Protein AF-A0A151BC89-F1 (afdb_monomer_lite)

Foldseek 3Di:
DAAEFADDPDQPVVVCVVVVVVVVCVVVVHYYYHLVPADWDKDADPDAPPDRIFTFGPCLLPDFDWQDFDDDDDVDDPDARSLLRLCRGGDVVVQPPPNRRVSVRSCCNSDVRQDDWDDDDSTTGRDRPPPPDDD

Sequence (135 aa):
MVIGEGSGLAGTFRAFQVAGVDAVAERWGVGLVDLNRDEFIEVELRDPLALKQVRAAKTALERAIISVPKLKPHSLARVTLSLKNMMGFSPKGAMHNHLSEKIVDLASCVIRLSNVIREEGDHMVFLRQCLKAPL

Radius of gyration: 15.13 Å; chains: 1; bounding box: 39×30×45 Å

Secondary structure (DSSP, 8-state):
-EEEE--SSS-HHHHHHHHTHHHHHHHTT-EEEEGGGSPEEEEE-SS-SS-SEEEEEHHHHHS--B--------TT-SS-HHHHGGGGGS-GGGGSSSHHHHHHHHHHHHHHHS--EEEETTEEEE---------

Structure (mmCIF, N/CA/C/O backbone):
data_AF-A0A151BC89-F1
#
_entry.id   AF-A0A151BC89-F1
#
loop_
_atom_site.group_PDB
_atom_site.id
_atom_site.type_symbol
_atom_site.label_atom_id
_atom_site.label_alt_id
_atom_site.label_comp_id
_atom_site.label_asym_id
_atom_site.label_entity_id
_atom_site.label_seq_id
_atom_site.pdbx_PDB_ins_code
_atom_site.Cartn_x
_atom_site.Cartn_y
_atom_site.Cartn_z
_atom_site.occupancy
_atom_site.B_iso_or_equiv
_atom_site.auth_seq_id
_atom_site.auth_comp_id
_atom_site.auth_asym_id
_atom_site.auth_atom_id
_atom_site.pdbx_PDB_model_num
ATOM 1 N N . MET A 1 1 ? -5.641 -2.596 14.334 1.00 74.12 1 MET A N 1
ATOM 2 C CA . MET A 1 1 ? -5.915 -3.008 12.940 1.00 74.12 1 MET A CA 1
ATOM 3 C C . MET A 1 1 ? -6.393 -1.781 12.182 1.00 74.12 1 MET A C 1
ATOM 5 O O . MET A 1 1 ? -7.118 -0.990 12.770 1.00 74.12 1 MET A O 1
ATOM 9 N N . VAL A 1 2 ? -5.946 -1.590 10.943 1.00 85.19 2 VAL A N 1
ATOM 10 C CA . VAL A 1 2 ? -6.367 -0.475 10.079 1.00 85.19 2 VAL A CA 1
ATOM 11 C C . VAL A 1 2 ? -6.655 -1.008 8.681 1.00 85.19 2 VAL A C 1
ATOM 13 O O . VAL A 1 2 ? -6.054 -2.005 8.283 1.00 85.19 2 VAL A O 1
ATOM 16 N N . ILE A 1 3 ? -7.548 -0.350 7.948 1.00 84.62 3 ILE A N 1
ATOM 17 C CA . ILE A 1 3 ? -7.784 -0.609 6.527 1.00 84.62 3 ILE A CA 1
ATOM 18 C C . ILE A 1 3 ? -7.112 0.519 5.744 1.00 84.62 3 ILE A C 1
ATOM 20 O O . ILE A 1 3 ? -7.453 1.690 5.911 1.00 84.62 3 ILE A O 1
ATOM 24 N N . GLY A 1 4 ? -6.121 0.166 4.929 1.00 86.62 4 GLY A N 1
ATOM 25 C CA . GLY A 1 4 ? -5.359 1.110 4.117 1.00 86.62 4 GLY A CA 1
ATOM 26 C C . GLY A 1 4 ? -5.655 0.930 2.635 1.00 86.62 4 GLY A C 1
ATOM 27 O O . GLY A 1 4 ? -5.738 -0.200 2.165 1.00 86.62 4 GLY A O 1
ATOM 28 N N . GLU A 1 5 ? -5.780 2.034 1.903 1.00 82.75 5 GLU A N 1
ATOM 29 C CA . GLU A 1 5 ? -5.905 2.035 0.442 1.00 82.75 5 GLU A CA 1
ATOM 30 C C . GLU A 1 5 ? -5.116 3.211 -0.145 1.00 82.75 5 GLU A C 1
ATOM 32 O O . GLU A 1 5 ? -4.927 4.235 0.510 1.00 82.75 5 GLU A O 1
ATOM 37 N N . GLY A 1 6 ? -4.650 3.064 -1.385 1.00 83.81 6 GLY A N 1
ATOM 38 C CA . GLY A 1 6 ? -4.023 4.137 -2.152 1.00 83.81 6 GLY A CA 1
ATOM 39 C C . GLY A 1 6 ? -4.721 4.272 -3.499 1.00 83.81 6 GLY A C 1
ATOM 40 O O . GLY A 1 6 ? -4.313 3.6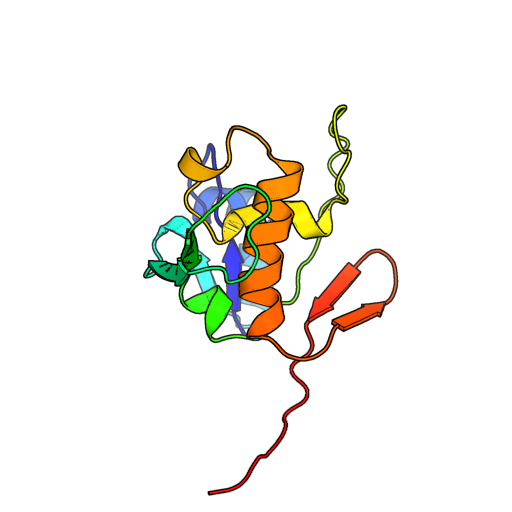58 -4.490 1.00 83.81 6 GLY A O 1
ATOM 41 N N . SER A 1 7 ? -5.794 5.063 -3.579 1.00 80.00 7 SER A N 1
ATOM 42 C CA . SER A 1 7 ? -6.566 5.217 -4.821 1.00 80.00 7 SER A CA 1
ATOM 43 C C . SER A 1 7 ? -5.814 6.055 -5.862 1.00 80.00 7 SER A C 1
ATOM 45 O O . SER A 1 7 ? -4.936 6.845 -5.538 1.00 80.00 7 SER A O 1
ATOM 47 N N . GLY A 1 8 ? -6.081 5.814 -7.154 1.00 72.56 8 GLY A N 1
ATOM 48 C CA . GLY A 1 8 ? -5.295 6.421 -8.247 1.00 72.56 8 GLY A CA 1
ATOM 49 C C . GLY A 1 8 ? -5.955 7.574 -8.984 1.00 72.56 8 GLY A C 1
ATOM 50 O O . GLY A 1 8 ? -5.268 8.502 -9.380 1.00 72.56 8 GLY A O 1
ATOM 51 N N . LEU A 1 9 ? -7.270 7.500 -9.186 1.00 69.00 9 LEU A N 1
ATOM 52 C CA . LEU A 1 9 ? -8.028 8.474 -9.983 1.00 69.00 9 LEU A CA 1
ATOM 53 C C . LEU A 1 9 ? -9.024 9.283 -9.142 1.00 69.00 9 LEU A C 1
ATOM 55 O O . LEU A 1 9 ? -9.527 10.302 -9.593 1.00 69.00 9 LEU A O 1
ATOM 59 N N . ALA A 1 10 ? -9.316 8.829 -7.925 1.00 76.31 10 ALA A N 1
ATOM 60 C CA . ALA A 1 10 ? -10.227 9.476 -6.986 1.00 76.31 10 ALA A CA 1
ATOM 61 C C . ALA A 1 10 ? -9.527 9.641 -5.633 1.00 76.31 10 ALA A C 1
ATOM 63 O O . ALA A 1 10 ? -8.516 8.980 -5.398 1.00 76.31 10 ALA A O 1
ATOM 64 N N . GLY A 1 11 ? -10.062 10.475 -4.739 1.00 86.44 11 GLY A N 1
ATOM 65 C CA . GLY A 1 11 ? -9.577 10.553 -3.357 1.00 86.44 11 GLY A CA 1
ATOM 66 C C . GLY A 1 11 ? -9.864 9.262 -2.585 1.00 86.44 11 GLY A C 1
ATOM 67 O O . GLY A 1 11 ? -10.957 8.706 -2.706 1.00 86.44 11 GLY A O 1
ATOM 68 N N . THR A 1 12 ? -8.908 8.795 -1.780 1.00 86.31 12 THR A N 1
ATOM 69 C CA . THR A 1 12 ? -8.982 7.482 -1.114 1.00 86.31 12 THR A CA 1
ATOM 70 C C . THR A 1 12 ? -10.200 7.363 -0.206 1.00 86.31 12 THR A C 1
ATOM 72 O O . THR A 1 12 ? -10.945 6.392 -0.296 1.00 86.31 12 THR A O 1
ATOM 75 N N . PHE A 1 13 ? -10.494 8.392 0.589 1.00 89.38 13 PHE A N 1
ATOM 76 C CA . PHE A 1 13 ? -11.690 8.403 1.436 1.00 89.38 13 PHE A CA 1
ATOM 77 C C . PHE A 1 13 ? -12.993 8.360 0.637 1.00 89.38 13 PHE A C 1
ATOM 79 O O . PHE A 1 13 ? -13.946 7.701 1.047 1.00 89.38 13 PHE A O 1
ATOM 86 N N . ARG A 1 14 ? -13.029 8.984 -0.548 1.00 88.00 14 ARG A N 1
ATOM 87 C CA . ARG A 1 14 ? -14.188 8.865 -1.436 1.00 88.00 14 ARG A CA 1
ATOM 88 C C . ARG A 1 14 ? -14.326 7.441 -1.973 1.00 88.00 14 ARG A C 1
ATOM 90 O O . ARG A 1 14 ? -15.442 6.946 -2.084 1.00 88.00 14 ARG A O 1
ATOM 97 N N . ALA A 1 15 ? -13.211 6.781 -2.288 1.00 85.12 15 ALA A N 1
ATOM 98 C CA . ALA A 1 15 ? -13.219 5.382 -2.699 1.00 85.12 15 ALA A CA 1
ATOM 99 C C . ALA A 1 15 ? -13.725 4.463 -1.575 1.00 85.12 15 ALA A C 1
ATOM 101 O O . ALA A 1 15 ? -14.535 3.583 -1.858 1.00 85.12 15 ALA A O 1
ATOM 102 N N . PHE A 1 16 ? -13.328 4.705 -0.319 1.00 86.44 16 PHE A N 1
ATOM 103 C CA . PHE A 1 16 ? -13.855 3.973 0.836 1.00 86.44 16 PHE A CA 1
ATOM 104 C C . PHE A 1 16 ? -15.372 4.117 0.971 1.00 86.44 16 PHE A C 1
ATOM 106 O O . PHE A 1 16 ? -16.051 3.097 1.040 1.00 86.44 16 PHE A O 1
ATOM 113 N N . GLN A 1 17 ? -15.893 5.347 0.912 1.00 88.44 17 GLN A N 1
ATOM 114 C CA . GLN A 1 17 ? -17.335 5.623 0.980 1.00 88.44 17 GLN A CA 1
ATOM 115 C C . GLN A 1 17 ? -18.118 4.906 -0.123 1.00 88.44 17 GLN A C 1
ATOM 117 O O . GLN A 1 17 ? -19.105 4.226 0.130 1.00 88.44 17 GLN A O 1
ATOM 122 N N . VAL A 1 18 ? -17.668 5.034 -1.376 1.00 86.44 18 VAL A N 1
ATOM 123 C CA . VAL A 1 18 ? -18.351 4.414 -2.524 1.00 86.44 18 VAL A CA 1
ATOM 124 C C . VAL A 1 18 ? -18.314 2.885 -2.438 1.00 86.44 18 VAL A C 1
ATOM 126 O O . VAL A 1 18 ? -19.242 2.220 -2.892 1.00 86.44 18 VAL A O 1
ATOM 129 N N . ALA A 1 19 ? -17.250 2.320 -1.866 1.00 80.62 19 ALA A N 1
ATOM 130 C CA . ALA A 1 19 ? -17.106 0.882 -1.679 1.00 80.62 19 ALA A CA 1
ATOM 131 C C . ALA A 1 19 ? -17.777 0.348 -0.398 1.00 80.62 19 ALA A C 1
ATOM 133 O O . ALA A 1 19 ? -17.803 -0.869 -0.220 1.00 80.62 19 ALA A O 1
ATOM 134 N N . GLY A 1 20 ? -18.295 1.217 0.480 1.00 86.44 20 GLY A N 1
ATOM 135 C CA . GLY A 1 20 ? -18.870 0.847 1.780 1.00 86.44 20 GLY A CA 1
ATOM 136 C C . GLY A 1 20 ? -17.840 0.378 2.814 1.00 86.44 20 GLY A C 1
ATOM 137 O O . GLY A 1 20 ? -18.189 -0.296 3.783 1.00 86.44 20 GLY A O 1
ATOM 138 N N . VAL A 1 21 ? -16.557 0.683 2.602 1.00 87.19 21 VAL A N 1
ATOM 139 C CA . VAL A 1 21 ? -15.462 0.273 3.500 1.00 87.19 21 VAL A CA 1
ATOM 140 C C . VAL A 1 21 ? -15.482 1.079 4.797 1.00 87.19 21 VAL A C 1
ATOM 142 O O . VAL A 1 21 ? -15.090 0.568 5.839 1.00 87.19 21 VAL A O 1
ATOM 145 N N . ASP A 1 22 ? -15.977 2.311 4.751 1.00 88.75 22 ASP A N 1
ATOM 146 C CA . ASP A 1 22 ? -16.233 3.158 5.914 1.00 88.75 22 ASP A CA 1
ATOM 147 C C . ASP A 1 22 ? -17.257 2.551 6.875 1.00 88.75 22 ASP A C 1
ATOM 149 O O . ASP A 1 22 ? -16.976 2.449 8.067 1.00 88.75 22 ASP A O 1
ATOM 153 N N . ALA A 1 23 ? -18.378 2.046 6.360 1.00 88.88 23 ALA A N 1
ATOM 154 C CA . ALA A 1 23 ? -19.385 1.365 7.174 1.00 88.88 23 ALA A CA 1
ATOM 155 C C . ALA A 1 23 ? -18.832 0.085 7.827 1.00 88.88 23 ALA A C 1
ATOM 157 O O . ALA A 1 23 ? -19.124 -0.221 8.984 1.00 88.88 23 ALA A O 1
ATOM 158 N N . VAL A 1 24 ? -17.995 -0.667 7.103 1.00 87.75 24 VAL A N 1
ATOM 159 C CA . VAL A 1 24 ? -17.284 -1.826 7.666 1.00 87.75 24 VAL A CA 1
ATOM 160 C C . VAL A 1 24 ? -16.307 -1.366 8.749 1.00 87.75 24 VAL A C 1
ATOM 162 O O . VAL A 1 24 ? -16.294 -1.931 9.838 1.00 87.75 24 VAL A O 1
ATOM 165 N N . ALA A 1 25 ? -15.513 -0.332 8.483 1.00 88.06 25 ALA A N 1
ATOM 166 C CA . ALA A 1 25 ? -14.530 0.173 9.430 1.00 88.06 25 ALA A CA 1
ATOM 167 C C . ALA A 1 25 ? -15.179 0.623 10.747 1.00 88.06 25 ALA A C 1
ATOM 169 O O . ALA A 1 25 ? -14.715 0.234 11.819 1.00 88.06 25 ALA A O 1
ATOM 170 N N . GLU A 1 26 ? -16.300 1.341 10.663 1.00 92.44 26 GLU A N 1
ATOM 171 C CA . GLU A 1 26 ? -17.109 1.751 11.811 1.00 92.44 26 GLU A CA 1
ATOM 172 C C . GLU A 1 26 ? -17.649 0.543 12.585 1.00 92.44 26 GLU A C 1
ATOM 174 O O . GLU A 1 26 ? -17.438 0.438 13.794 1.00 92.44 26 GLU A O 1
ATOM 179 N N . ARG A 1 27 ? -18.259 -0.426 11.887 1.00 92.62 27 ARG A N 1
ATOM 180 C CA . ARG A 1 27 ? -18.822 -1.644 12.496 1.00 92.62 27 ARG A CA 1
ATOM 181 C C . ARG A 1 27 ? -17.803 -2.429 13.321 1.00 92.62 27 ARG A C 1
ATOM 183 O O . ARG A 1 27 ? -18.171 -3.050 14.315 1.00 92.62 27 ARG A O 1
ATOM 190 N N . TRP A 1 28 ? -16.547 -2.441 12.886 1.00 90.19 28 TRP A N 1
ATOM 191 C CA . TRP A 1 28 ? -15.466 -3.190 13.529 1.00 90.19 28 TRP A CA 1
ATOM 192 C C . TRP A 1 28 ? -14.543 -2.315 14.389 1.00 90.19 28 TRP A C 1
ATOM 194 O O . TRP A 1 28 ? -13.563 -2.829 14.928 1.00 90.19 28 TRP A O 1
ATOM 204 N N . GLY A 1 29 ? -14.830 -1.015 14.525 1.00 91.31 29 GLY A N 1
ATOM 205 C CA . GLY A 1 29 ? -14.021 -0.080 15.310 1.00 91.31 29 GLY A CA 1
ATOM 206 C C . GLY A 1 29 ? -12.577 0.050 14.815 1.00 91.31 29 GLY A C 1
ATOM 207 O O . GLY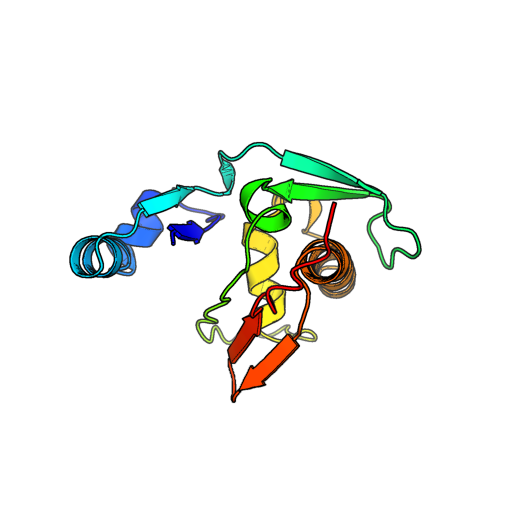 A 1 29 ? -11.657 0.185 15.622 1.00 91.31 29 GLY A O 1
ATOM 208 N N . VAL A 1 30 ? -12.352 -0.040 13.500 1.00 90.25 30 VAL A N 1
ATOM 209 C CA . VAL A 1 30 ? -11.013 0.052 12.898 1.00 90.25 30 VAL A CA 1
ATOM 210 C C . VAL A 1 30 ? -10.808 1.348 12.128 1.00 90.25 30 VAL A C 1
ATOM 212 O O . VAL A 1 30 ? -11.732 1.900 11.542 1.00 90.25 30 VAL A O 1
ATOM 215 N N . GLY A 1 31 ? -9.569 1.840 12.118 1.00 89.75 31 GLY A N 1
ATOM 216 C CA . GLY A 1 31 ? -9.214 3.074 11.418 1.00 89.75 31 GLY A CA 1
ATOM 217 C C . GLY A 1 31 ? -9.068 2.887 9.907 1.00 89.75 31 GLY A C 1
ATOM 218 O O . GLY A 1 31 ? -8.654 1.822 9.443 1.00 89.75 31 GLY A O 1
ATOM 219 N N . LEU A 1 32 ? -9.341 3.955 9.157 1.00 87.56 32 LEU A N 1
ATOM 220 C CA . LEU A 1 32 ? -9.047 4.069 7.728 1.00 87.56 32 LEU A CA 1
ATOM 221 C C . LEU A 1 32 ? -7.779 4.894 7.509 1.00 87.56 32 LEU A C 1
ATOM 223 O O . LEU A 1 32 ? -7.603 5.937 8.139 1.00 87.56 32 LEU A O 1
ATOM 227 N N . VAL A 1 33 ? -6.922 4.457 6.590 1.00 90.44 33 VAL A N 1
ATOM 228 C CA . VAL A 1 33 ? -5.675 5.151 6.244 1.00 90.44 33 VAL A CA 1
ATOM 229 C C . VAL A 1 33 ? -5.605 5.385 4.737 1.00 90.44 33 VAL A C 1
ATOM 231 O O . VAL A 1 33 ? -5.801 4.467 3.941 1.00 90.44 33 VAL A O 1
ATOM 234 N N . ASP A 1 34 ? -5.296 6.622 4.349 1.00 89.50 34 ASP A N 1
ATOM 235 C CA . ASP A 1 34 ? -4.927 6.963 2.976 1.00 89.50 34 ASP A CA 1
ATOM 236 C C . ASP A 1 34 ? -3.422 6.770 2.787 1.00 89.50 34 ASP A C 1
ATOM 238 O O . ASP A 1 34 ? -2.623 7.611 3.196 1.00 89.50 34 ASP A O 1
ATOM 242 N N . LEU A 1 35 ? -3.039 5.659 2.158 1.00 87.62 35 LEU A N 1
ATOM 243 C CA . LEU A 1 35 ? -1.639 5.285 1.950 1.00 87.62 35 LEU A CA 1
ATOM 244 C C . LEU A 1 35 ? -0.912 6.243 1.000 1.00 87.62 35 LEU A C 1
ATOM 246 O O . LEU A 1 35 ? 0.310 6.340 1.051 1.00 87.62 35 LEU A O 1
ATOM 250 N N . ASN A 1 36 ? -1.642 7.003 0.174 1.00 85.94 36 ASN A N 1
ATOM 251 C CA . ASN A 1 36 ? -1.035 8.040 -0.663 1.00 85.94 36 ASN A CA 1
ATOM 252 C C . ASN A 1 36 ? -0.503 9.228 0.158 1.00 85.94 36 ASN A C 1
ATOM 254 O O . ASN A 1 36 ? 0.290 10.013 -0.359 1.00 85.94 36 ASN A O 1
ATOM 258 N N . ARG A 1 37 ? -0.975 9.395 1.400 1.00 88.44 37 ARG A N 1
ATOM 259 C CA . ARG A 1 37 ? -0.577 10.472 2.323 1.00 88.44 37 ARG A CA 1
ATOM 260 C C . ARG A 1 37 ? 0.346 9.986 3.437 1.00 88.44 37 ARG A C 1
ATOM 262 O O . ARG A 1 37 ? 0.643 10.758 4.345 1.00 88.44 37 ARG A O 1
ATOM 269 N N . ASP A 1 38 ? 0.742 8.719 3.396 1.00 88.94 38 ASP A N 1
ATOM 270 C CA . ASP A 1 38 ? 1.641 8.151 4.389 1.00 88.94 38 ASP A CA 1
ATOM 271 C C . ASP A 1 38 ? 3.083 8.638 4.172 1.00 88.94 38 ASP A C 1
ATOM 273 O O . ASP A 1 38 ? 3.452 9.143 3.106 1.00 88.94 38 ASP A O 1
ATOM 277 N N . GLU A 1 39 ? 3.915 8.467 5.192 1.00 90.31 39 GLU A N 1
ATOM 278 C CA . GLU A 1 39 ? 5.360 8.604 5.062 1.00 90.31 39 GLU A CA 1
ATOM 279 C C . GLU A 1 39 ? 5.874 7.522 4.099 1.00 90.31 39 GLU A C 1
ATOM 281 O O . GLU A 1 39 ? 5.570 6.341 4.266 1.00 90.31 39 GLU A O 1
ATOM 286 N N . PHE A 1 40 ? 6.653 7.905 3.085 1.00 88.50 40 PHE A N 1
ATOM 287 C CA . PHE A 1 40 ? 7.263 6.952 2.155 1.00 88.50 40 PHE A CA 1
ATOM 288 C C . PHE A 1 40 ? 8.716 6.693 2.535 1.00 88.50 40 PHE A C 1
ATOM 290 O O . PHE A 1 40 ? 9.517 7.624 2.580 1.00 88.50 40 PHE A O 1
ATOM 297 N N . ILE A 1 41 ? 9.057 5.422 2.717 1.00 88.94 41 ILE A N 1
ATOM 298 C CA . ILE A 1 41 ? 10.420 4.959 2.969 1.00 88.94 41 ILE A CA 1
ATOM 299 C C . ILE A 1 41 ? 11.011 4.435 1.659 1.00 88.94 41 ILE A C 1
ATOM 301 O O . ILE A 1 41 ? 10.351 3.716 0.902 1.00 88.94 41 ILE A O 1
ATOM 305 N N . GLU A 1 42 ? 12.258 4.815 1.389 1.00 88.19 42 GLU A N 1
ATOM 306 C CA . GLU A 1 42 ? 13.052 4.286 0.283 1.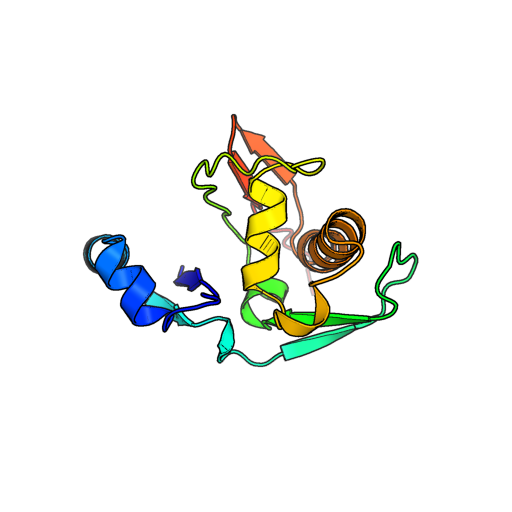00 88.19 42 GLU A CA 1
ATOM 307 C C . GLU A 1 42 ? 13.791 3.021 0.711 1.00 88.19 42 GLU A C 1
ATOM 309 O O . GLU A 1 42 ? 14.466 2.995 1.737 1.00 88.19 42 GLU A O 1
ATOM 314 N N . VAL A 1 43 ? 13.648 1.964 -0.085 1.00 85.19 43 VAL A N 1
ATOM 315 C CA . VAL A 1 43 ? 14.290 0.673 0.152 1.00 85.19 43 VAL A CA 1
ATOM 316 C C . VAL A 1 43 ? 15.039 0.259 -1.105 1.00 85.19 43 VAL A C 1
ATOM 318 O O . VAL A 1 43 ? 14.444 0.102 -2.174 1.00 85.19 43 VAL A O 1
ATOM 321 N N . GLU A 1 44 ? 16.348 0.067 -0.974 1.00 85.62 44 GLU A N 1
ATOM 322 C CA . GLU A 1 44 ? 17.181 -0.497 -2.033 1.00 85.62 44 GLU A CA 1
ATOM 323 C C . GLU A 1 44 ? 16.936 -2.003 -2.169 1.00 85.62 44 GLU A C 1
ATOM 325 O O . GLU A 1 44 ? 16.865 -2.744 -1.182 1.00 85.62 44 GLU A O 1
ATOM 330 N N . LEU A 1 45 ? 16.809 -2.469 -3.411 1.00 80.44 45 LEU A N 1
ATOM 331 C CA . LEU A 1 45 ? 16.620 -3.884 -3.711 1.00 80.44 45 LEU A CA 1
ATOM 332 C C . LEU A 1 45 ? 17.961 -4.532 -4.057 1.00 80.44 45 LEU A C 1
ATOM 334 O O . LEU A 1 45 ? 18.709 -4.025 -4.886 1.00 80.44 45 LEU A O 1
ATOM 338 N N . ARG A 1 46 ? 18.252 -5.685 -3.438 1.00 74.12 46 ARG A N 1
ATOM 339 C CA . ARG A 1 46 ? 19.493 -6.439 -3.705 1.00 74.12 46 ARG A CA 1
ATOM 340 C C . ARG A 1 46 ? 19.517 -7.105 -5.081 1.00 74.12 46 ARG A C 1
ATOM 342 O O . ARG A 1 46 ? 20.592 -7.245 -5.643 1.00 74.12 46 ARG A O 1
ATOM 349 N N . ASP A 1 47 ? 18.357 -7.527 -5.580 1.00 80.50 47 ASP A N 1
ATOM 350 C CA . ASP A 1 47 ? 18.210 -8.211 -6.871 1.00 80.50 47 ASP A CA 1
ATOM 351 C C . ASP A 1 47 ? 16.938 -7.713 -7.584 1.00 80.50 47 ASP A C 1
ATOM 353 O O . ASP A 1 47 ? 15.883 -8.344 -7.486 1.00 80.50 47 ASP A O 1
ATOM 357 N N . PRO A 1 48 ? 16.974 -6.495 -8.157 1.00 83.62 48 PRO A N 1
ATOM 358 C CA . PRO A 1 48 ? 15.801 -5.873 -8.757 1.00 83.62 48 PRO A CA 1
ATOM 359 C C . PRO A 1 48 ? 15.530 -6.381 -10.173 1.00 83.62 48 PRO A C 1
ATOM 361 O O . PRO A 1 48 ? 16.433 -6.438 -11.007 1.00 83.62 48 PRO A O 1
ATOM 364 N N . LEU A 1 49 ? 14.261 -6.638 -10.486 1.00 81.62 49 LEU A N 1
ATOM 365 C CA . LEU A 1 49 ? 13.824 -6.991 -11.837 1.00 81.62 49 LEU A CA 1
ATOM 366 C C . LEU A 1 49 ? 13.654 -5.758 -12.738 1.00 81.62 49 LEU A C 1
ATOM 368 O O . LEU A 1 49 ? 13.907 -5.827 -13.939 1.00 81.62 49 LEU A O 1
ATOM 372 N N . ALA A 1 50 ? 13.219 -4.626 -12.179 1.00 85.00 50 ALA A N 1
ATOM 373 C CA . ALA A 1 50 ? 12.983 -3.383 -12.915 1.00 85.00 50 ALA A CA 1
ATOM 374 C C . ALA A 1 50 ? 13.261 -2.100 -12.104 1.00 85.00 50 ALA A C 1
ATOM 376 O O . ALA A 1 50 ? 13.634 -1.079 -12.688 1.00 85.00 50 ALA A O 1
ATOM 377 N N . LEU A 1 51 ? 13.072 -2.105 -10.782 1.00 80.19 51 LEU A N 1
ATOM 378 C CA . LEU A 1 51 ? 13.275 -0.953 -9.897 1.00 80.19 51 LEU A CA 1
ATOM 379 C C . LEU A 1 51 ? 14.541 -1.115 -9.058 1.00 80.19 51 LEU A C 1
ATOM 381 O O . LEU A 1 51 ? 14.580 -1.955 -8.175 1.00 80.19 51 LEU A O 1
ATOM 385 N N . LYS A 1 52 ? 15.545 -0.246 -9.228 1.00 79.50 52 LYS A N 1
ATOM 386 C CA . LYS A 1 52 ? 16.735 -0.249 -8.347 1.00 79.50 52 LYS A CA 1
ATOM 387 C C . LYS A 1 52 ? 16.395 0.057 -6.879 1.00 79.50 52 LYS A C 1
ATOM 389 O O . LYS A 1 52 ? 17.023 -0.474 -5.968 1.00 79.50 52 LYS A O 1
ATOM 394 N N . GLN A 1 53 ? 15.383 0.895 -6.667 1.00 82.38 53 GLN A N 1
ATOM 395 C CA . GLN A 1 53 ? 14.854 1.261 -5.356 1.00 82.38 53 GLN A CA 1
ATOM 396 C C . GLN A 1 53 ? 13.328 1.324 -5.399 1.00 82.38 53 GLN A C 1
ATOM 398 O O . GLN A 1 53 ? 12.737 1.694 -6.419 1.00 82.38 53 GLN A O 1
ATOM 403 N N . VAL A 1 54 ? 12.695 1.007 -4.275 1.00 84.81 54 VAL A N 1
ATOM 404 C CA . VAL A 1 54 ? 11.244 1.076 -4.093 1.00 84.81 54 VAL A CA 1
ATOM 405 C C . VAL A 1 54 ? 10.915 2.146 -3.063 1.00 84.81 54 VAL A C 1
ATOM 407 O O . VAL A 1 54 ? 11.552 2.230 -2.019 1.00 84.81 54 VAL A O 1
ATOM 410 N N . ARG A 1 55 ? 9.886 2.948 -3.351 1.00 86.62 55 ARG A N 1
ATOM 411 C CA . ARG A 1 55 ? 9.257 3.852 -2.381 1.00 86.62 55 ARG A CA 1
ATOM 412 C C . ARG A 1 55 ? 7.973 3.213 -1.886 1.00 86.62 55 ARG A C 1
ATOM 414 O O . ARG A 1 55 ? 7.058 3.024 -2.691 1.00 86.62 55 ARG A O 1
ATOM 421 N N . ALA A 1 56 ? 7.911 2.882 -0.602 1.00 85.94 56 ALA A N 1
ATOM 422 C CA . ALA A 1 56 ? 6.764 2.217 0.007 1.00 85.94 56 ALA A CA 1
ATOM 423 C C . ALA A 1 56 ? 6.248 2.992 1.225 1.00 85.94 56 ALA A C 1
ATOM 425 O O . ALA A 1 56 ? 7.033 3.553 1.986 1.00 85.94 56 ALA A O 1
ATOM 426 N N . ALA A 1 57 ? 4.928 3.026 1.401 1.00 85.75 57 ALA A N 1
ATOM 427 C CA . ALA A 1 57 ? 4.283 3.597 2.576 1.00 85.75 57 ALA A CA 1
ATOM 428 C C . ALA A 1 57 ? 4.791 2.895 3.846 1.00 85.75 57 ALA A C 1
ATOM 430 O O . ALA A 1 57 ? 4.780 1.665 3.926 1.00 85.75 57 ALA A O 1
ATOM 431 N N . LYS A 1 58 ? 5.208 3.661 4.853 1.00 85.81 58 LYS A N 1
ATOM 432 C CA . LYS A 1 58 ? 5.745 3.164 6.125 1.00 85.81 58 LYS A CA 1
ATOM 433 C C . LYS A 1 58 ? 4.798 2.188 6.810 1.00 85.81 58 LYS A C 1
ATOM 435 O O . LYS A 1 58 ? 5.227 1.137 7.282 1.00 85.81 58 LYS A O 1
ATOM 440 N N . THR A 1 59 ? 3.493 2.465 6.761 1.00 83.62 59 THR A N 1
ATOM 441 C CA . THR A 1 59 ? 2.451 1.560 7.260 1.00 83.62 59 THR A CA 1
ATOM 442 C C . THR A 1 59 ? 2.551 0.158 6.663 1.00 83.62 59 THR A C 1
ATOM 444 O O . THR A 1 59 ? 2.268 -0.810 7.365 1.00 83.62 59 THR A O 1
ATOM 447 N N . ALA A 1 60 ? 2.953 0.035 5.397 1.00 80.44 60 ALA A N 1
ATOM 448 C CA . ALA A 1 60 ? 3.098 -1.247 4.717 1.00 80.44 60 ALA A CA 1
ATOM 449 C C . ALA A 1 60 ? 4.340 -2.027 5.172 1.00 80.44 60 ALA A C 1
ATOM 451 O O . ALA A 1 60 ? 4.342 -3.252 5.142 1.00 80.44 60 ALA A O 1
ATOM 452 N N . LEU A 1 61 ? 5.395 -1.327 5.592 1.00 79.94 61 LEU A N 1
ATOM 453 C CA . LEU A 1 61 ? 6.658 -1.940 6.010 1.00 79.94 61 LEU A CA 1
ATOM 454 C C . LEU A 1 61 ? 6.635 -2.360 7.485 1.00 79.94 61 LEU A C 1
ATOM 456 O O . LEU A 1 61 ? 7.288 -3.327 7.863 1.00 79.94 61 LEU A O 1
ATOM 460 N N . GLU A 1 62 ? 5.875 -1.650 8.321 1.00 79.31 62 GLU A N 1
ATOM 461 C CA . GLU A 1 62 ? 5.846 -1.864 9.774 1.00 79.31 62 GLU A CA 1
ATOM 462 C C . GLU A 1 62 ? 4.726 -2.802 10.249 1.00 79.31 62 GLU A C 1
ATOM 464 O O . GLU A 1 62 ? 4.704 -3.207 11.415 1.00 79.31 62 GLU A O 1
ATOM 469 N N . ARG A 1 63 ? 3.758 -3.138 9.386 1.00 75.12 63 ARG A N 1
ATOM 470 C CA . ARG A 1 63 ? 2.556 -3.894 9.774 1.00 75.12 63 ARG A CA 1
ATOM 471 C C . ARG A 1 63 ? 2.389 -5.181 8.974 1.00 75.12 63 ARG A C 1
ATOM 473 O O . ARG A 1 63 ? 2.804 -5.289 7.829 1.00 75.12 63 ARG A O 1
ATOM 480 N N . ALA A 1 64 ? 1.711 -6.153 9.585 1.00 71.12 64 ALA A N 1
ATOM 481 C CA . ALA A 1 64 ? 1.185 -7.304 8.858 1.00 71.12 64 ALA A CA 1
ATOM 482 C C . ALA A 1 64 ? 0.062 -6.845 7.916 1.00 71.12 64 ALA A C 1
ATOM 484 O O . ALA A 1 64 ? -0.810 -6.074 8.331 1.00 71.12 64 ALA A O 1
ATOM 485 N N . ILE A 1 65 ? 0.079 -7.317 6.670 1.00 72.06 65 ILE A N 1
ATOM 486 C CA . ILE A 1 65 ? -0.867 -6.900 5.631 1.00 72.06 65 ILE A CA 1
ATOM 487 C C . ILE A 1 65 ? -1.829 -8.041 5.322 1.00 72.06 65 ILE A C 1
ATOM 489 O O . ILE A 1 65 ? -1.438 -9.132 4.931 1.00 72.06 65 ILE A O 1
ATOM 493 N N . ILE A 1 66 ? -3.122 -7.767 5.410 1.00 72.00 66 ILE A N 1
ATOM 494 C CA . ILE A 1 66 ? -4.137 -8.663 4.859 1.00 72.00 66 ILE A CA 1
ATOM 495 C C . ILE A 1 66 ? -4.594 -8.031 3.549 1.00 72.00 66 ILE A C 1
ATOM 497 O O . ILE A 1 66 ? -5.247 -6.988 3.562 1.00 72.00 66 ILE A O 1
ATOM 501 N N . SER A 1 67 ? -4.200 -8.615 2.413 1.00 70.75 67 SER A N 1
ATOM 502 C CA . SER A 1 67 ? -4.620 -8.108 1.106 1.00 70.75 67 SER A CA 1
ATOM 503 C C . SER A 1 67 ? -5.932 -8.764 0.699 1.00 70.75 67 SER A C 1
ATOM 505 O O . SER A 1 67 ? -6.002 -9.982 0.553 1.00 70.75 67 SER A O 1
ATOM 507 N N . VAL A 1 68 ? -6.971 -7.955 0.488 1.00 70.19 68 VAL A N 1
ATOM 508 C CA . VAL A 1 68 ? -8.289 -8.431 0.049 1.00 70.19 68 VAL A CA 1
ATOM 509 C C . VAL A 1 68 ? -8.474 -8.072 -1.432 1.00 70.19 68 VAL A C 1
ATOM 511 O O . VAL A 1 68 ? -8.822 -6.933 -1.753 1.00 70.19 68 VAL A O 1
ATOM 514 N N . PRO A 1 69 ? -8.185 -8.984 -2.378 1.00 61.94 69 PRO A N 1
ATOM 515 C CA . PRO A 1 69 ? -8.351 -8.715 -3.801 1.00 61.94 69 PRO A CA 1
ATOM 516 C C . PRO A 1 69 ? -9.830 -8.597 -4.171 1.00 61.94 69 PRO A C 1
ATOM 518 O O . PRO A 1 69 ? -10.631 -9.490 -3.908 1.00 61.94 69 PRO A O 1
ATOM 521 N N . LYS A 1 70 ? -10.187 -7.512 -4.864 1.00 59.12 70 LYS A N 1
ATOM 522 C CA . LYS A 1 70 ? -11.430 -7.455 -5.638 1.00 59.12 70 LYS A CA 1
ATOM 523 C C . LYS A 1 70 ? -11.108 -7.869 -7.067 1.00 59.12 70 LYS A C 1
ATOM 525 O O . LYS A 1 70 ? -10.327 -7.190 -7.737 1.00 59.12 70 LYS A O 1
ATOM 530 N N . LEU A 1 71 ? -11.716 -8.959 -7.534 1.00 48.50 71 LEU A N 1
ATOM 531 C CA . LEU A 1 71 ? -11.593 -9.418 -8.915 1.00 48.50 71 LEU A CA 1
ATOM 532 C C . LEU A 1 71 ? -11.961 -8.271 -9.867 1.00 48.50 71 LEU A C 1
ATOM 534 O O . LEU A 1 71 ? -13.109 -7.832 -9.936 1.00 48.50 71 LEU A O 1
ATOM 538 N N . LYS A 1 72 ? -10.964 -7.762 -10.589 1.00 47.69 72 LYS A N 1
ATOM 539 C CA . LYS A 1 72 ? -11.154 -6.876 -11.734 1.00 47.69 72 LYS A CA 1
ATOM 540 C C . LYS A 1 72 ? -10.564 -7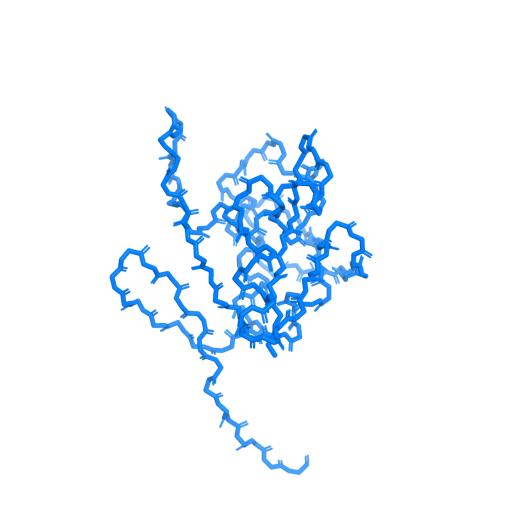.592 -12.943 1.00 47.69 72 LYS A C 1
ATOM 542 O O . LYS A 1 72 ? -9.336 -7.671 -13.020 1.00 47.69 72 LYS A O 1
ATOM 547 N N . PRO A 1 73 ? -11.386 -8.118 -13.868 1.00 46.44 73 PRO A N 1
ATOM 548 C CA . PRO A 1 73 ? -10.873 -8.651 -15.117 1.00 46.44 73 PRO A CA 1
ATOM 549 C C . PRO A 1 73 ? -10.226 -7.493 -15.875 1.00 46.44 73 PRO A C 1
ATOM 551 O O . PRO A 1 73 ? -10.892 -6.576 -16.348 1.00 46.44 73 PRO A O 1
ATOM 554 N N . HIS A 1 74 ? -8.899 -7.489 -15.910 1.00 57.53 74 HIS A N 1
ATOM 555 C CA . HIS A 1 74 ? -8.135 -6.594 -16.758 1.00 57.53 74 HIS A CA 1
ATOM 556 C C . HIS A 1 74 ? -7.537 -7.456 -17.859 1.00 57.53 74 HIS A C 1
ATOM 558 O O . HIS A 1 74 ? -6.843 -8.428 -17.569 1.00 57.53 74 HIS A O 1
ATOM 564 N N . SER A 1 75 ? -7.783 -7.085 -19.110 1.00 44.69 75 SER A N 1
ATOM 565 C CA . SER A 1 75 ? -7.442 -7.827 -20.335 1.00 44.69 75 SER A CA 1
ATOM 566 C C . SER A 1 75 ? -5.938 -8.071 -20.576 1.00 44.69 75 SER A C 1
ATOM 568 O O . SER A 1 75 ? -5.560 -8.546 -21.638 1.00 44.69 75 SER A O 1
ATOM 570 N N . LEU A 1 76 ? -5.069 -7.748 -19.610 1.00 48.91 76 LEU A N 1
ATOM 571 C CA . LEU A 1 76 ? -3.605 -7.704 -19.739 1.00 48.91 76 LEU A CA 1
ATOM 572 C C . LEU A 1 76 ? -2.852 -8.399 -18.583 1.00 48.91 76 LEU A C 1
ATOM 574 O O . LEU A 1 76 ? -1.639 -8.240 -18.455 1.00 48.91 76 LEU A O 1
ATOM 578 N N . ALA A 1 77 ? -3.531 -9.118 -17.686 1.00 50.97 77 ALA A N 1
ATOM 579 C CA . ALA A 1 77 ? -2.899 -9.609 -16.459 1.00 50.97 77 ALA A CA 1
ATOM 580 C C . ALA A 1 77 ? -1.985 -10.837 -16.696 1.00 50.97 77 ALA A C 1
ATOM 582 O O . ALA A 1 77 ? -2.457 -11.968 -16.718 1.00 50.97 77 ALA A O 1
ATOM 583 N N . ARG A 1 78 ? -0.663 -10.615 -16.812 1.00 57.12 78 ARG A N 1
ATOM 584 C CA . ARG A 1 78 ? 0.397 -11.639 -16.608 1.00 57.12 78 ARG A CA 1
ATOM 585 C C . ARG A 1 78 ? 0.758 -11.855 -15.125 1.00 57.12 78 ARG A C 1
ATOM 587 O O . ARG A 1 78 ? 1.516 -12.765 -14.815 1.00 57.12 78 ARG A O 1
ATOM 594 N N . VAL A 1 79 ? 0.232 -11.020 -14.226 1.00 56.53 79 VAL A N 1
ATOM 595 C CA . VAL A 1 79 ? 0.401 -11.076 -12.761 1.00 56.53 79 VAL A CA 1
ATOM 596 C C . VAL A 1 79 ? -0.967 -11.085 -12.083 1.00 56.53 79 VAL A C 1
ATOM 598 O O . VAL A 1 79 ? -1.889 -10.397 -12.527 1.00 56.53 79 VAL A O 1
ATOM 601 N N . THR A 1 80 ? -1.103 -11.882 -11.023 1.00 55.56 80 THR A N 1
ATOM 602 C CA . THR A 1 80 ? -2.378 -12.155 -10.351 1.00 55.56 80 THR A CA 1
ATOM 603 C C . THR A 1 80 ? -2.850 -10.984 -9.481 1.00 55.56 80 THR A C 1
ATOM 605 O O . THR A 1 80 ? -2.084 -10.123 -9.044 1.00 55.56 80 THR A O 1
ATOM 608 N N . LEU A 1 81 ? -4.161 -10.945 -9.247 1.00 63.41 81 LEU A N 1
ATOM 609 C CA . LEU A 1 81 ? -4.915 -9.833 -8.657 1.00 63.41 81 LEU A CA 1
ATOM 610 C C . LEU A 1 81 ? -4.323 -9.301 -7.340 1.00 63.41 81 LEU A C 1
ATOM 612 O O . LEU A 1 81 ? -4.191 -8.089 -7.179 1.00 63.41 81 LEU A O 1
ATOM 616 N N . SER A 1 82 ? -3.919 -10.190 -6.429 1.00 63.12 82 SER A N 1
ATOM 617 C CA . SER A 1 82 ? -3.410 -9.832 -5.097 1.00 63.12 82 SER A CA 1
ATOM 618 C C . SER A 1 82 ? -2.074 -9.088 -5.141 1.00 63.12 82 SER A C 1
ATOM 620 O O . SER A 1 82 ? -1.834 -8.201 -4.325 1.00 63.12 82 SER A O 1
ATOM 622 N N . LEU A 1 83 ? -1.217 -9.378 -6.125 1.00 69.06 83 LEU A N 1
ATOM 623 C CA . LEU A 1 83 ? 0.042 -8.651 -6.304 1.00 69.06 83 LEU A CA 1
ATOM 624 C C . LEU A 1 83 ? -0.204 -7.228 -6.819 1.00 69.06 83 LEU A C 1
ATOM 626 O O . LEU A 1 83 ? 0.474 -6.291 -6.405 1.00 69.06 83 LEU A O 1
ATOM 630 N N . LYS A 1 84 ? -1.235 -7.022 -7.649 1.00 71.25 84 LYS A N 1
ATOM 631 C CA . LYS A 1 84 ? -1.604 -5.681 -8.129 1.00 71.25 84 LYS A CA 1
ATOM 632 C C . LYS A 1 84 ? -2.082 -4.762 -7.001 1.00 71.25 84 LYS A C 1
ATOM 634 O O . LYS A 1 84 ? -1.856 -3.556 -7.078 1.00 71.25 84 LYS A O 1
ATOM 639 N N . ASN A 1 85 ? -2.671 -5.312 -5.936 1.00 74.44 85 ASN A N 1
ATOM 640 C CA . ASN A 1 85 ? -3.031 -4.532 -4.748 1.00 74.44 85 ASN A CA 1
ATOM 641 C C . ASN A 1 85 ? -1.808 -3.894 -4.072 1.00 74.44 85 ASN A C 1
ATOM 643 O O . ASN A 1 85 ? -1.944 -2.840 -3.456 1.00 74.44 85 ASN A O 1
ATOM 647 N N . MET A 1 86 ? -0.606 -4.465 -4.229 1.00 76.06 86 MET A N 1
ATOM 648 C CA . MET A 1 86 ? 0.611 -3.896 -3.641 1.00 76.06 86 MET A CA 1
ATOM 649 C C . MET A 1 86 ? 0.935 -2.507 -4.201 1.00 76.06 86 MET A C 1
ATOM 651 O O . MET A 1 86 ? 1.548 -1.702 -3.509 1.00 76.06 86 MET A O 1
ATOM 655 N N . MET A 1 87 ? 0.459 -2.171 -5.407 1.00 78.06 87 MET A N 1
ATOM 656 C CA . MET A 1 87 ? 0.619 -0.830 -5.982 1.00 78.06 87 MET A CA 1
ATOM 657 C C . MET A 1 87 ? 0.030 0.283 -5.107 1.00 78.06 87 MET A C 1
ATOM 659 O O . MET A 1 87 ? 0.464 1.424 -5.228 1.00 78.06 87 MET A O 1
ATOM 663 N N . GLY A 1 88 ? -0.953 -0.021 -4.251 1.00 72.94 88 GLY A N 1
ATOM 664 C CA . GLY A 1 88 ? -1.526 0.948 -3.313 1.00 72.94 88 GLY A CA 1
ATOM 665 C C . GLY A 1 88 ? -0.523 1.456 -2.272 1.00 72.94 88 GLY A C 1
ATOM 666 O O . GLY A 1 88 ? -0.751 2.505 -1.680 1.00 72.94 88 GLY A O 1
ATOM 667 N N . PHE A 1 89 ? 0.599 0.754 -2.081 1.00 79.88 89 PHE A N 1
ATOM 668 C CA . PHE A 1 89 ? 1.660 1.134 -1.148 1.00 79.88 89 PHE A CA 1
ATOM 669 C C . PHE A 1 89 ? 2.747 2.013 -1.771 1.00 79.88 89 PHE A C 1
ATOM 671 O O . PHE A 1 89 ? 3.647 2.431 -1.051 1.00 79.88 89 PHE A O 1
ATOM 678 N N . SER A 1 90 ? 2.717 2.281 -3.081 1.00 81.88 90 SER A N 1
ATOM 679 C CA . SER A 1 90 ? 3.798 2.978 -3.788 1.00 81.88 90 SER A CA 1
ATOM 680 C C . SER A 1 90 ? 3.280 4.137 -4.650 1.00 81.88 90 SER A C 1
ATOM 682 O O . SER A 1 90 ? 2.155 4.072 -5.155 1.00 81.88 90 SER A O 1
ATOM 684 N N . PRO A 1 91 ? 4.077 5.201 -4.883 1.00 78.25 91 PRO A N 1
ATOM 685 C CA . PRO A 1 91 ? 3.687 6.281 -5.783 1.00 78.25 91 PRO A CA 1
ATOM 686 C C . PRO A 1 91 ? 3.413 5.768 -7.206 1.00 78.25 91 PRO A C 1
ATOM 688 O O . PRO A 1 91 ? 4.274 5.176 -7.858 1.00 78.25 91 PRO A O 1
ATOM 691 N N . LYS A 1 92 ? 2.217 6.045 -7.736 1.00 72.69 92 LYS A N 1
ATOM 692 C CA . LYS A 1 92 ? 1.739 5.438 -8.996 1.00 72.69 92 LYS A CA 1
ATOM 693 C C . LYS A 1 92 ? 2.566 5.801 -10.226 1.00 72.69 92 LYS A C 1
ATOM 695 O O . LYS A 1 92 ? 2.720 4.965 -11.113 1.00 72.69 92 LYS A O 1
ATOM 700 N N . GLY A 1 93 ? 3.161 6.997 -10.234 1.00 70.44 93 GLY A N 1
ATOM 701 C CA . GLY A 1 93 ? 4.053 7.461 -11.301 1.00 70.44 93 GLY A CA 1
ATOM 702 C C . GLY A 1 93 ? 5.229 6.510 -11.569 1.00 70.44 93 GLY A C 1
ATOM 703 O O . GLY A 1 93 ? 5.650 6.353 -12.713 1.00 70.44 93 GLY A O 1
ATOM 704 N N . ALA A 1 94 ? 5.712 5.801 -10.543 1.00 69.31 94 ALA A N 1
ATOM 705 C CA . ALA A 1 94 ? 6.824 4.861 -10.674 1.00 69.31 94 ALA A CA 1
ATOM 706 C C . ALA A 1 94 ? 6.429 3.530 -11.348 1.00 69.31 94 ALA A C 1
ATOM 708 O 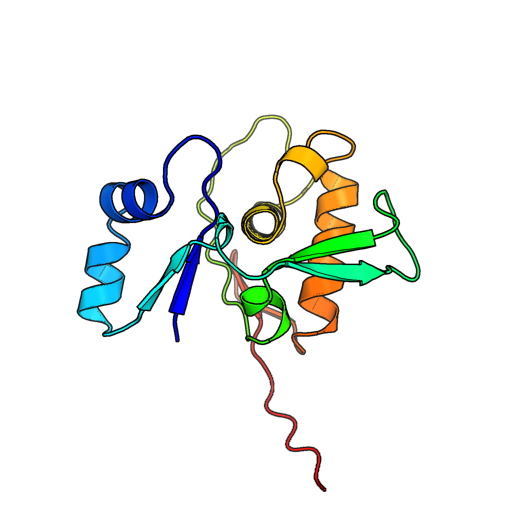O . ALA A 1 94 ? 7.306 2.792 -11.801 1.00 69.31 94 ALA A O 1
ATOM 709 N N . MET A 1 95 ? 5.128 3.232 -11.469 1.00 73.00 95 MET A N 1
ATOM 710 C CA . MET A 1 95 ? 4.602 1.898 -11.796 1.00 73.00 95 MET A CA 1
ATOM 711 C C . MET A 1 95 ? 4.034 1.761 -13.223 1.00 73.00 95 MET A C 1
ATOM 713 O O . MET A 1 95 ? 3.472 0.724 -13.549 1.00 73.00 95 MET A O 1
ATOM 717 N N . HIS A 1 96 ? 4.162 2.768 -14.096 1.00 70.50 96 HIS A N 1
ATOM 718 C CA . HIS A 1 96 ? 3.478 2.774 -15.406 1.00 70.50 96 HIS A CA 1
ATOM 719 C C . HIS A 1 96 ? 4.060 1.835 -16.488 1.00 70.50 96 HIS A C 1
ATOM 721 O O . HIS A 1 96 ? 3.316 1.414 -17.369 1.00 70.50 96 HIS A O 1
ATOM 727 N N . ASN A 1 97 ? 5.344 1.462 -16.411 1.00 73.69 97 ASN A N 1
ATOM 728 C CA . ASN A 1 97 ? 6.044 0.593 -17.381 1.00 73.69 97 ASN A CA 1
ATOM 729 C C . ASN A 1 97 ? 6.641 -0.633 -16.678 1.00 73.69 97 ASN A C 1
ATOM 731 O O . ASN A 1 97 ? 6.977 -0.519 -15.500 1.00 73.69 97 ASN A O 1
ATOM 735 N N . HIS A 1 98 ? 6.835 -1.755 -17.391 1.00 76.81 98 HIS A N 1
ATOM 736 C CA . HIS A 1 98 ? 7.317 -3.029 -16.811 1.00 76.81 98 HIS A CA 1
ATOM 737 C C . HIS A 1 98 ? 6.507 -3.436 -15.570 1.00 76.81 98 HIS A C 1
ATOM 739 O O . HIS A 1 98 ? 7.040 -3.782 -14.520 1.00 76.81 98 HIS A O 1
ATOM 745 N N . LEU A 1 99 ? 5.182 -3.274 -15.669 1.00 75.75 99 LEU A N 1
ATOM 746 C CA . LEU A 1 99 ? 4.270 -3.304 -14.528 1.00 75.75 99 LEU A CA 1
ATOM 747 C C . LEU A 1 99 ? 4.400 -4.595 -13.710 1.00 75.75 99 LEU A C 1
ATOM 749 O O . LEU A 1 99 ? 4.378 -4.542 -12.485 1.00 75.75 99 LEU A O 1
ATOM 753 N N . SER A 1 100 ? 4.549 -5.736 -14.381 1.00 78.19 100 SER A N 1
ATOM 754 C CA . SER A 1 100 ? 4.677 -7.041 -13.732 1.00 78.19 100 SER A CA 1
ATOM 755 C C . SER A 1 100 ? 5.951 -7.122 -12.892 1.00 78.19 100 SER A C 1
ATOM 757 O O . SER A 1 100 ? 5.886 -7.445 -11.711 1.00 78.19 100 SER A O 1
ATOM 759 N N . GLU A 1 101 ? 7.093 -6.772 -13.480 1.00 83.19 101 GLU A N 1
ATOM 760 C CA . GLU A 1 101 ? 8.408 -6.799 -12.841 1.00 83.19 101 GLU A CA 1
ATOM 761 C C . GLU A 1 101 ? 8.464 -5.825 -11.658 1.00 83.19 101 GLU A C 1
ATOM 763 O O . GLU A 1 101 ? 8.880 -6.192 -10.563 1.00 83.19 101 GLU A O 1
ATOM 768 N N . LYS A 1 102 ? 7.934 -4.610 -11.833 1.00 83.25 102 LYS A N 1
ATOM 769 C CA . LYS A 1 102 ? 7.884 -3.607 -10.760 1.00 83.25 102 LYS A CA 1
ATOM 770 C C . LYS A 1 102 ? 6.965 -4.004 -9.609 1.00 83.25 102 LYS A C 1
ATOM 772 O O . LYS A 1 102 ? 7.247 -3.678 -8.458 1.00 83.25 102 LYS A O 1
ATOM 777 N N . ILE A 1 103 ? 5.849 -4.676 -9.900 1.00 80.81 103 ILE A N 1
ATOM 778 C CA . ILE A 1 103 ? 4.963 -5.215 -8.862 1.00 80.81 103 ILE A CA 1
ATOM 779 C C . ILE A 1 103 ? 5.691 -6.295 -8.057 1.00 80.81 103 ILE A C 1
ATOM 781 O O . ILE A 1 103 ? 5.557 -6.313 -6.836 1.00 80.81 103 ILE A O 1
ATOM 785 N N . VAL A 1 104 ? 6.467 -7.165 -8.710 1.00 81.69 104 VAL A N 1
ATOM 786 C CA . VAL A 1 104 ? 7.270 -8.190 -8.025 1.00 81.69 104 VAL A CA 1
ATOM 787 C C . VAL A 1 104 ? 8.349 -7.545 -7.157 1.00 81.69 104 VAL A C 1
ATOM 789 O O . VAL A 1 104 ? 8.486 -7.920 -5.996 1.00 81.69 104 VAL A O 1
ATOM 792 N N . ASP A 1 105 ? 9.040 -6.525 -7.661 1.00 83.12 105 ASP A N 1
ATOM 793 C CA . ASP A 1 105 ? 10.026 -5.753 -6.898 1.00 83.12 105 ASP A CA 1
ATOM 794 C C . ASP A 1 105 ? 9.412 -5.120 -5.639 1.00 83.12 105 ASP A C 1
ATOM 796 O O . ASP A 1 105 ? 9.930 -5.290 -4.531 1.00 83.12 105 ASP A O 1
ATOM 800 N N . LEU A 1 106 ? 8.259 -4.458 -5.788 1.00 81.88 106 LEU A N 1
ATOM 801 C CA . LEU A 1 106 ? 7.504 -3.861 -4.684 1.00 81.88 106 LEU A CA 1
ATOM 802 C C . LEU A 1 106 ? 7.016 -4.917 -3.684 1.00 81.88 106 LEU A C 1
ATOM 804 O O . LEU A 1 106 ? 7.180 -4.748 -2.476 1.00 81.88 106 LEU A O 1
ATOM 808 N N . ALA A 1 107 ? 6.462 -6.029 -4.170 1.00 80.12 107 ALA A N 1
ATOM 809 C CA . ALA A 1 107 ? 6.039 -7.136 -3.323 1.00 80.12 107 ALA A CA 1
ATOM 810 C C . ALA A 1 107 ? 7.234 -7.731 -2.566 1.00 80.12 107 ALA A C 1
ATOM 812 O O . ALA A 1 107 ? 7.135 -7.966 -1.370 1.00 80.12 107 ALA A O 1
ATOM 813 N N . SER A 1 108 ? 8.397 -7.886 -3.203 1.00 78.94 108 SER A N 1
ATOM 814 C CA . SER A 1 108 ? 9.604 -8.393 -2.541 1.00 78.94 108 SER A CA 1
ATOM 815 C C . SER A 1 108 ? 10.059 -7.500 -1.383 1.00 78.94 108 SER A C 1
ATOM 817 O O . SER A 1 108 ? 10.612 -7.998 -0.406 1.00 78.94 108 SER A O 1
ATOM 819 N N . CYS A 1 109 ? 9.822 -6.189 -1.464 1.00 76.75 109 CYS A N 1
ATOM 820 C CA . CYS A 1 109 ? 10.127 -5.244 -0.395 1.00 76.75 109 CYS A CA 1
ATOM 821 C C . CYS A 1 109 ? 9.194 -5.458 0.804 1.00 76.75 109 CYS A C 1
ATOM 823 O O . CYS A 1 109 ? 9.650 -5.665 1.927 1.00 76.75 109 CYS A O 1
ATOM 825 N N . VAL A 1 110 ? 7.889 -5.485 0.537 1.00 68.88 110 VAL A N 1
ATOM 826 C CA . VAL A 1 110 ? 6.844 -5.601 1.558 1.00 68.88 110 VAL A CA 1
ATOM 827 C C . VAL A 1 110 ? 6.865 -6.983 2.227 1.00 68.88 110 VAL A C 1
ATOM 829 O O . VAL A 1 110 ? 6.847 -7.082 3.454 1.00 68.88 110 VAL A O 1
ATOM 832 N N . ILE A 1 111 ? 6.985 -8.053 1.436 1.00 65.25 111 ILE A N 1
ATOM 833 C CA . ILE A 1 111 ? 6.980 -9.454 1.889 1.00 65.25 111 ILE A CA 1
ATOM 834 C C . ILE A 1 111 ? 8.245 -9.794 2.682 1.00 65.25 111 ILE A C 1
ATOM 836 O O . ILE A 1 111 ? 8.178 -10.519 3.670 1.00 65.25 111 ILE A O 1
ATOM 840 N N . ARG A 1 112 ? 9.408 -9.251 2.298 1.00 59.69 112 ARG A N 1
ATOM 841 C CA . ARG A 1 112 ? 10.672 -9.483 3.021 1.00 59.69 112 ARG A CA 1
ATOM 842 C C . ARG A 1 112 ? 10.624 -8.972 4.465 1.00 59.69 112 ARG A C 1
ATOM 844 O O . ARG A 1 112 ? 11.354 -9.487 5.305 1.00 59.69 112 ARG A O 1
ATOM 851 N N . LEU A 1 113 ? 9.789 -7.974 4.752 1.00 54.22 113 LEU A N 1
ATOM 852 C CA . LEU A 1 113 ? 9.678 -7.353 6.075 1.00 54.22 113 LEU A CA 1
ATOM 853 C C . LEU A 1 113 ? 8.488 -7.884 6.892 1.00 54.22 113 LEU A C 1
ATOM 855 O O . LEU A 1 113 ? 8.478 -7.768 8.117 1.00 54.22 113 LEU A O 1
ATOM 859 N N . 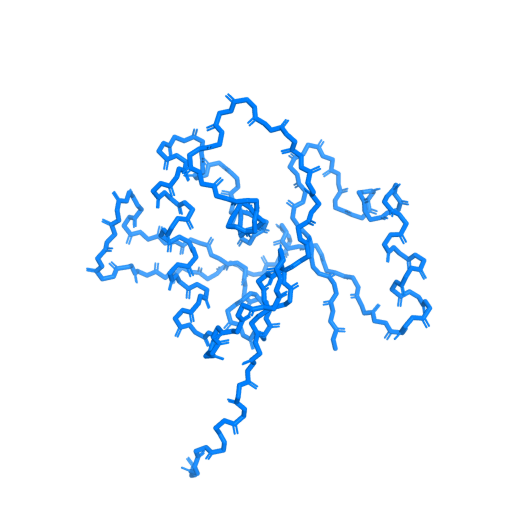SER A 1 114 ? 7.516 -8.526 6.238 1.00 48.22 114 SER A N 1
ATOM 860 C CA . SER A 1 114 ? 6.335 -9.123 6.866 1.00 48.22 114 SER A CA 1
ATOM 861 C C . SER A 1 114 ? 6.388 -10.655 6.763 1.00 48.22 114 SER A C 1
ATOM 863 O O . SER A 1 114 ? 5.896 -11.269 5.824 1.00 48.22 114 SER A O 1
ATOM 865 N N . ASN A 1 115 ? 7.037 -11.293 7.742 1.00 31.58 115 ASN A N 1
ATOM 866 C CA . ASN A 1 115 ? 7.237 -12.747 7.768 1.00 31.58 115 ASN A CA 1
ATOM 867 C C . ASN A 1 115 ? 5.923 -13.559 7.698 1.00 31.58 115 ASN A C 1
ATOM 869 O O . ASN A 1 115 ? 5.006 -13.309 8.478 1.00 31.58 115 ASN A O 1
ATOM 873 N N . VAL A 1 116 ? 5.981 -14.624 6.881 1.00 39.62 116 VAL A N 1
ATOM 874 C CA . VAL A 1 116 ? 5.057 -15.765 6.667 1.00 39.62 116 VAL A CA 1
ATOM 875 C C . VAL A 1 116 ? 3.877 -15.525 5.710 1.00 39.62 116 VAL A C 1
ATOM 877 O O . VAL A 1 116 ? 2.906 -14.829 6.002 1.00 39.62 116 VAL A O 1
ATOM 880 N N . ILE A 1 117 ? 3.964 -16.213 4.565 1.00 38.47 117 ILE A N 1
ATOM 881 C CA . ILE A 1 117 ? 2.917 -16.370 3.551 1.00 38.47 117 ILE A CA 1
ATOM 882 C C . ILE A 1 117 ? 2.116 -17.630 3.902 1.00 38.47 117 ILE A C 1
ATOM 884 O O . ILE A 1 117 ? 2.692 -18.716 3.997 1.00 38.47 117 ILE A O 1
ATOM 888 N N . ARG A 1 118 ? 0.796 -17.506 4.064 1.00 31.58 118 ARG A N 1
ATOM 889 C CA . ARG A 1 118 ? -0.124 -18.643 3.931 1.00 31.58 118 ARG A CA 1
ATOM 890 C C . ARG A 1 118 ? -1.106 -18.339 2.811 1.00 31.58 118 ARG A C 1
ATOM 892 O O . ARG A 1 118 ? -1.771 -17.307 2.818 1.00 31.58 118 ARG A O 1
ATOM 899 N N . GLU A 1 119 ? -1.153 -19.241 1.843 1.00 30.84 119 GLU A N 1
ATOM 900 C CA . GLU A 1 119 ? -2.165 -19.252 0.798 1.00 30.84 119 GLU A CA 1
ATOM 901 C C . GLU A 1 119 ? -3.387 -19.994 1.362 1.00 30.84 119 GLU A C 1
ATOM 903 O O . GLU A 1 119 ? -3.325 -21.195 1.622 1.00 30.84 119 GLU A O 1
ATOM 908 N N . GLU A 1 120 ? -4.472 -19.267 1.636 1.00 30.28 120 GLU A N 1
ATOM 909 C CA . GLU A 1 120 ? -5.781 -19.841 1.970 1.00 30.28 120 GLU A CA 1
ATOM 910 C C . GLU A 1 120 ? -6.786 -19.363 0.910 1.00 30.28 120 GLU A C 1
ATOM 912 O O . GLU A 1 120 ? -7.362 -18.279 1.010 1.00 30.28 120 GLU A O 1
ATOM 917 N N . GLY A 1 121 ? -6.971 -20.169 -0.141 1.00 40.28 121 GLY A N 1
ATOM 918 C CA . GLY A 1 121 ? -7.866 -19.854 -1.264 1.00 40.28 121 GLY A CA 1
ATOM 919 C C . GLY A 1 121 ? -7.365 -18.711 -2.161 1.00 40.28 121 GLY A C 1
ATOM 920 O O . GLY A 1 121 ? -6.171 -18.440 -2.221 1.00 40.28 121 GLY A O 1
ATOM 921 N N . ASP A 1 122 ? -8.280 -18.004 -2.840 1.00 33.00 122 ASP A N 1
ATOM 922 C CA . ASP A 1 122 ? -7.988 -16.870 -3.750 1.00 33.00 122 ASP A CA 1
ATOM 923 C C . ASP A 1 122 ? -7.449 -15.603 -3.032 1.00 33.00 122 ASP A C 1
ATOM 925 O O . ASP A 1 122 ? -7.386 -14.507 -3.607 1.00 33.00 122 ASP A O 1
ATOM 929 N N . HIS A 1 123 ? -7.074 -15.714 -1.755 1.00 35.38 123 HIS A N 1
ATOM 930 C CA . HIS A 1 123 ? -6.648 -14.615 -0.899 1.00 35.38 123 HIS A CA 1
ATOM 931 C C . HIS A 1 123 ? -5.221 -14.835 -0.395 1.00 35.38 123 HIS A C 1
ATOM 933 O O . HIS A 1 123 ? -4.878 -15.874 0.164 1.00 35.38 123 HIS A O 1
ATOM 939 N N . MET A 1 124 ? -4.383 -13.809 -0.556 1.00 37.16 124 MET A N 1
ATOM 940 C CA . MET A 1 124 ? -3.027 -13.808 -0.013 1.00 37.16 124 MET A CA 1
ATOM 941 C C . MET A 1 124 ? -3.049 -13.126 1.355 1.00 37.16 124 MET A C 1
ATOM 943 O O . MET A 1 124 ? -3.200 -11.904 1.452 1.00 37.16 124 MET A O 1
ATOM 947 N N . VAL A 1 125 ? -2.926 -13.925 2.414 1.00 36.50 125 VAL A N 1
ATOM 948 C CA . VAL A 1 125 ? -2.918 -13.448 3.799 1.00 36.50 125 VAL A CA 1
ATOM 949 C C . VAL A 1 125 ? -1.469 -13.405 4.294 1.00 36.50 125 VAL A C 1
ATOM 951 O O . VAL A 1 125 ? -0.812 -14.444 4.376 1.00 36.50 125 VAL A O 1
ATOM 954 N N . PHE A 1 126 ? -0.959 -12.218 4.651 1.00 43.06 126 PHE A N 1
ATOM 955 C CA . PHE A 1 126 ? 0.324 -12.100 5.351 1.00 43.06 126 PHE A CA 1
ATOM 956 C C . PHE A 1 126 ? 0.065 -12.093 6.855 1.00 43.06 126 PHE A C 1
ATOM 958 O O . PHE A 1 126 ? -0.361 -11.094 7.441 1.00 43.06 126 PHE A O 1
ATOM 965 N N . LEU A 1 127 ? 0.292 -13.242 7.486 1.00 34.56 127 LEU A N 1
ATOM 966 C CA . LEU A 1 127 ? 0.166 -13.405 8.929 1.00 34.56 127 LEU A CA 1
ATOM 967 C C . LEU A 1 127 ? 1.550 -13.285 9.546 1.00 34.56 127 LEU A C 1
ATOM 969 O O . LEU A 1 127 ? 2.363 -14.190 9.404 1.00 34.56 127 LEU A O 1
ATOM 973 N N . ARG A 1 128 ? 1.796 -12.218 10.311 1.00 36.41 128 ARG A N 1
ATOM 974 C CA . ARG A 1 128 ? 2.984 -12.149 11.167 1.00 36.41 128 ARG A CA 1
ATOM 975 C C . ARG A 1 128 ? 2.939 -13.318 12.146 1.00 36.41 128 ARG A C 1
ATOM 977 O O . ARG A 1 128 ? 2.188 -13.275 13.120 1.00 36.41 128 ARG A O 1
ATOM 984 N N . GLN A 1 129 ? 3.779 -14.330 11.948 1.00 29.61 129 GLN A N 1
ATOM 985 C CA . GLN A 1 129 ? 4.119 -15.207 13.058 1.00 29.61 129 GLN A CA 1
ATOM 986 C C . GLN A 1 129 ? 4.937 -14.354 14.025 1.00 29.61 129 GLN A C 1
ATOM 988 O O . GLN A 1 129 ? 6.021 -13.877 13.689 1.00 29.61 129 GLN A O 1
ATOM 993 N N . CYS A 1 130 ? 4.366 -14.074 15.198 1.00 29.09 130 CYS A N 1
ATOM 994 C CA . CYS A 1 130 ? 5.066 -13.438 16.303 1.00 29.09 130 CYS A CA 1
ATOM 995 C C . CYS A 1 130 ? 6.250 -14.323 16.714 1.00 29.09 130 CYS A C 1
ATOM 997 O O . CYS A 1 130 ? 6.157 -15.086 17.672 1.00 29.09 130 CYS A O 1
ATOM 999 N N . LEU A 1 131 ? 7.375 -14.216 16.008 1.00 30.55 131 LEU A N 1
ATOM 1000 C CA . LEU A 1 131 ? 8.670 -14.561 16.563 1.00 30.55 131 LEU A CA 1
ATOM 1001 C C . LEU A 1 131 ? 8.907 -13.550 17.682 1.00 30.55 131 LEU A C 1
ATOM 1003 O O . LEU A 1 131 ? 9.355 -12.427 17.459 1.00 30.55 131 LEU A O 1
ATOM 1007 N N . LYS A 1 132 ? 8.534 -13.943 18.902 1.00 36.38 132 LYS A N 1
ATOM 1008 C CA . LYS A 1 132 ? 9.250 -13.482 20.084 1.00 36.38 132 LYS A CA 1
ATOM 1009 C C . LYS A 1 132 ? 10.700 -13.917 19.866 1.00 36.38 132 LYS A C 1
ATOM 1011 O O . LYS A 1 132 ? 11.017 -15.082 20.074 1.00 36.38 132 LYS A O 1
ATOM 1016 N N . ALA A 1 133 ? 11.541 -13.016 19.379 1.00 24.70 133 ALA A N 1
ATOM 1017 C CA . ALA A 1 133 ? 12.980 -13.155 19.516 1.00 24.70 133 ALA A CA 1
ATOM 1018 C C . ALA A 1 133 ? 13.399 -12.248 20.687 1.00 24.70 133 ALA A C 1
ATOM 1020 O O . ALA A 1 133 ? 12.954 -11.099 20.727 1.00 24.70 133 ALA A O 1
ATOM 1021 N N . PRO A 1 134 ? 14.122 -12.787 21.680 1.00 33.00 134 PRO A N 1
ATOM 1022 C CA . PRO A 1 134 ? 14.405 -12.112 22.937 1.00 33.00 134 PRO A CA 1
ATOM 1023 C C . PRO A 1 134 ? 15.603 -11.158 22.838 1.00 33.00 134 PRO A C 1
ATOM 1025 O O . PRO A 1 134 ? 16.481 -11.358 21.999 1.00 33.00 134 PRO A O 1
ATOM 1028 N N . LEU A 1 135 ? 15.621 -10.253 23.826 1.00 33.97 135 LEU A N 1
ATOM 1029 C CA . LEU A 1 135 ? 16.625 -9.254 24.229 1.00 33.97 135 LEU A CA 1
ATOM 1030 C C . LEU A 1 135 ? 16.510 -7.889 23.542 1.00 33.97 135 LEU A C 1
ATOM 1032 O O . LEU A 1 135 ? 16.932 -7.742 22.378 1.00 33.97 135 LEU A O 1
#

pLDDT: mean 70.72, std 19.13, range [24.7, 92.62]